Protein AF-A0A4Q4CGE7-F1 (afdb_monomer_lite)

pLDDT: mean 86.54, std 7.84, range [54.12, 94.25]

Radius of gyration: 13.24 Å; chains: 1; bounding box: 32×22×38 Å

Structure (mmCIF, N/CA/C/O backbone):
data_AF-A0A4Q4CGE7-F1
#
_entry.id   AF-A0A4Q4CGE7-F1
#
loop_
_atom_site.group_PDB
_atom_site.id
_atom_site.type_symbol
_atom_site.label_atom_id
_atom_site.label_alt_id
_atom_site.label_comp_id
_atom_site.label_asym_id
_atom_site.label_entity_id
_atom_site.label_seq_id
_atom_site.pdbx_PDB_ins_code
_atom_site.Cartn_x
_atom_site.Cartn_y
_atom_site.Cartn_z
_atom_site.occupancy
_atom_site.B_iso_or_equiv
_atom_site.auth_seq_id
_atom_site.auth_comp_id
_atom_site.auth_asym_id
_atom_site.auth_atom_id
_atom_site.pdbx_PDB_model_num
ATOM 1 N N . MET A 1 1 ? 20.390 6.197 -23.890 1.00 61.88 1 MET A N 1
ATOM 2 C CA . MET A 1 1 ? 19.378 5.314 -23.278 1.00 61.88 1 MET A CA 1
ATOM 3 C C . MET A 1 1 ? 18.811 4.444 -24.379 1.00 61.88 1 MET A C 1
ATOM 5 O O . MET A 1 1 ? 18.289 4.993 -25.345 1.00 61.88 1 MET A O 1
ATOM 9 N N . THR A 1 2 ? 19.006 3.134 -24.303 1.00 82.50 2 THR A N 1
ATOM 10 C CA . THR A 1 2 ? 18.601 2.205 -25.370 1.00 82.50 2 THR A CA 1
ATOM 11 C C . THR A 1 2 ? 17.096 1.915 -25.302 1.00 82.50 2 THR A C 1
ATOM 13 O O . THR A 1 2 ? 16.444 2.143 -24.277 1.00 82.50 2 THR A O 1
ATOM 16 N N . THR A 1 3 ? 16.511 1.416 -26.395 1.00 85.06 3 THR A N 1
ATOM 17 C CA . THR A 1 3 ? 15.095 1.002 -26.438 1.00 85.06 3 THR A CA 1
ATOM 18 C C . THR A 1 3 ? 14.767 -0.021 -25.347 1.00 85.06 3 THR A C 1
ATOM 20 O O . THR A 1 3 ? 13.681 0.026 -24.770 1.00 85.06 3 THR A O 1
ATOM 23 N N . GLU A 1 4 ? 15.720 -0.890 -25.014 1.00 82.06 4 GLU A N 1
ATOM 24 C CA . GLU A 1 4 ? 15.553 -1.934 -24.004 1.00 82.06 4 GLU A CA 1
ATOM 25 C C . GLU A 1 4 ? 15.537 -1.371 -22.579 1.00 82.06 4 GLU A C 1
ATOM 27 O O . GLU A 1 4 ? 14.614 -1.642 -21.813 1.00 82.06 4 GLU A O 1
ATOM 32 N N . GLU A 1 5 ? 16.457 -0.460 -22.250 1.00 79.94 5 GLU A N 1
ATOM 33 C CA . GLU A 1 5 ? 16.438 0.250 -20.963 1.00 79.94 5 GLU A CA 1
ATOM 34 C C . GLU A 1 5 ? 15.127 1.021 -20.756 1.00 79.94 5 GLU A C 1
ATOM 36 O O . GLU A 1 5 ? 14.607 1.108 -19.641 1.00 79.94 5 GLU A O 1
ATOM 41 N N . ARG A 1 6 ? 14.560 1.580 -21.835 1.00 80.75 6 ARG A N 1
ATOM 42 C CA . ARG A 1 6 ? 13.262 2.260 -21.783 1.00 80.75 6 ARG A CA 1
ATOM 43 C C . ARG A 1 6 ? 12.122 1.283 -21.499 1.00 80.75 6 ARG A C 1
ATOM 45 O O . ARG A 1 6 ? 11.246 1.615 -20.702 1.00 80.75 6 ARG A O 1
ATOM 52 N N . ARG A 1 7 ? 12.130 0.099 -22.119 1.00 81.88 7 ARG A N 1
ATOM 53 C CA . ARG A 1 7 ? 11.124 -0.950 -21.888 1.00 81.88 7 ARG A CA 1
ATOM 54 C C . ARG A 1 7 ? 11.159 -1.455 -20.452 1.00 81.88 7 ARG A C 1
ATOM 56 O O . ARG A 1 7 ? 10.110 -1.476 -19.814 1.00 81.88 7 ARG A O 1
ATOM 63 N N . VAL A 1 8 ? 12.346 -1.752 -19.922 1.00 83.38 8 VAL A N 1
ATOM 64 C CA . VAL A 1 8 ? 12.522 -2.212 -18.534 1.00 83.38 8 VAL A CA 1
ATOM 65 C C . VAL A 1 8 ? 11.968 -1.186 -17.544 1.00 83.38 8 VAL A C 1
ATOM 67 O O . VAL A 1 8 ? 11.142 -1.527 -16.700 1.00 83.38 8 VAL A O 1
ATOM 70 N N . ARG A 1 9 ? 12.310 0.101 -17.698 1.00 80.56 9 ARG A N 1
ATOM 71 C CA . ARG A 1 9 ? 11.790 1.155 -16.807 1.00 80.56 9 ARG A CA 1
ATOM 72 C C . ARG A 1 9 ? 10.275 1.327 -16.894 1.00 80.56 9 ARG A C 1
ATOM 74 O O . ARG A 1 9 ? 9.636 1.618 -15.884 1.00 80.56 9 ARG A O 1
ATOM 81 N N . LEU A 1 10 ? 9.691 1.195 -18.086 1.00 84.94 10 LEU A N 1
ATOM 82 C CA . LEU A 1 10 ? 8.239 1.279 -18.259 1.00 84.94 10 LEU A CA 1
ATOM 83 C C . LEU A 1 10 ? 7.530 0.084 -17.617 1.00 84.94 10 LEU A C 1
ATOM 85 O O . LEU A 1 10 ? 6.531 0.283 -16.927 1.00 84.94 10 LEU A O 1
ATOM 89 N N . ALA A 1 11 ? 8.062 -1.125 -17.796 1.00 84.94 11 ALA A N 1
ATOM 90 C CA . ALA A 1 11 ? 7.539 -2.333 -17.169 1.00 84.94 11 ALA A CA 1
ATOM 91 C C . ALA A 1 11 ? 7.593 -2.235 -15.637 1.00 84.94 11 ALA A C 1
ATOM 93 O O . ALA A 1 11 ? 6.583 -2.472 -14.974 1.00 84.94 11 ALA A O 1
ATOM 94 N N . ASP A 1 12 ? 8.719 -1.785 -15.079 1.00 83.50 12 ASP A N 1
ATOM 95 C CA . ASP A 1 12 ? 8.857 -1.556 -13.637 1.00 83.50 12 ASP A CA 1
ATOM 96 C C . ASP A 1 12 ? 7.870 -0.499 -13.129 1.00 83.50 12 ASP A C 1
ATOM 98 O O . ASP A 1 12 ? 7.222 -0.683 -12.096 1.00 83.50 12 ASP A O 1
ATOM 102 N N . ARG A 1 13 ? 7.680 0.593 -13.878 1.00 84.25 13 ARG A N 1
ATOM 103 C CA . ARG A 1 13 ? 6.706 1.627 -13.512 1.00 84.25 13 ARG A CA 1
ATOM 104 C C . ARG A 1 13 ? 5.276 1.091 -13.507 1.00 84.25 13 ARG A C 1
ATOM 106 O O . ARG A 1 13 ? 4.524 1.400 -12.587 1.00 84.25 13 ARG A O 1
ATOM 113 N N . LEU A 1 14 ? 4.902 0.288 -14.502 1.00 87.88 14 LEU A N 1
ATOM 114 C CA . LEU A 1 14 ? 3.580 -0.337 -14.571 1.00 87.88 14 LEU A CA 1
ATOM 115 C C . LEU A 1 14 ? 3.354 -1.321 -13.421 1.00 87.88 14 LEU A C 1
ATOM 117 O O . LEU A 1 14 ? 2.277 -1.307 -12.825 1.00 87.88 14 LEU A O 1
ATOM 121 N N . LYS A 1 15 ? 4.366 -2.123 -13.066 1.00 87.44 15 LYS A N 1
ATOM 122 C CA . LYS A 1 15 ? 4.301 -3.024 -11.907 1.00 87.44 15 LYS A CA 1
ATOM 123 C C . LYS A 1 15 ? 4.036 -2.256 -10.614 1.00 87.44 15 LYS A C 1
ATOM 125 O O . LYS A 1 15 ? 3.125 -2.623 -9.880 1.00 87.44 15 LYS A O 1
ATOM 130 N N . MET A 1 16 ? 4.742 -1.148 -10.375 1.00 87.81 16 MET A N 1
ATOM 131 C CA . MET A 1 16 ? 4.520 -0.322 -9.179 1.00 87.81 16 MET A CA 1
ATOM 132 C C . MET A 1 16 ? 3.125 0.315 -9.140 1.00 87.81 16 MET A C 1
ATOM 134 O O . MET A 1 16 ? 2.490 0.325 -8.088 1.00 87.81 16 MET A O 1
ATOM 138 N N . ILE A 1 17 ? 2.612 0.802 -10.279 1.00 89.50 17 ILE A N 1
ATOM 139 C CA . ILE A 1 17 ? 1.247 1.352 -10.356 1.00 89.50 17 ILE A CA 1
ATOM 140 C C . ILE A 1 17 ? 0.215 0.279 -9.998 1.00 89.50 17 ILE A C 1
ATOM 142 O O . ILE A 1 17 ? -0.653 0.526 -9.163 1.00 89.50 17 ILE A O 1
ATOM 146 N N . ARG A 1 18 ? 0.320 -0.914 -10.599 1.00 90.31 18 ARG A N 1
ATOM 147 C CA . ARG A 1 18 ? -0.594 -2.034 -10.323 1.00 90.31 18 ARG A CA 1
ATOM 148 C C . ARG A 1 18 ? -0.540 -2.453 -8.860 1.00 90.31 18 ARG A C 1
ATOM 150 O O . ARG A 1 18 ? -1.582 -2.608 -8.237 1.00 90.31 18 ARG A O 1
ATOM 157 N N . LEU A 1 19 ? 0.663 -2.565 -8.306 1.00 90.31 19 LEU A N 1
ATOM 158 C CA . LEU A 1 19 ? 0.872 -2.937 -6.913 1.00 90.31 19 LEU A CA 1
A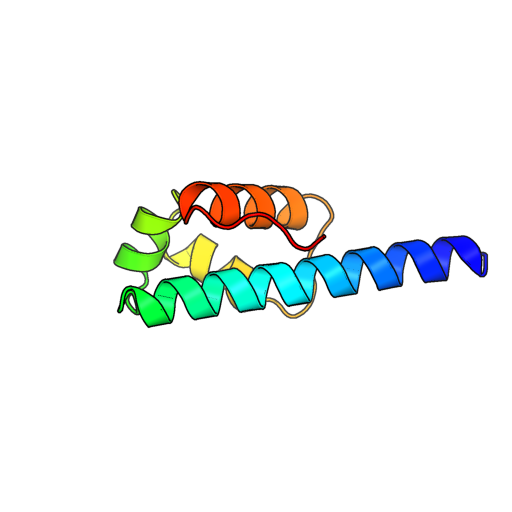TOM 159 C C . LEU A 1 19 ? 0.222 -1.934 -5.951 1.00 90.31 19 LEU A C 1
ATOM 161 O O . LEU A 1 19 ? -0.486 -2.337 -5.033 1.00 90.31 19 LEU A O 1
ATOM 165 N N . ARG A 1 20 ? 0.376 -0.627 -6.207 1.00 91.88 20 ARG A N 1
ATOM 166 C CA . ARG A 1 20 ? -0.319 0.416 -5.439 1.00 91.88 20 ARG A CA 1
ATOM 167 C C . ARG A 1 20 ? -1.834 0.254 -5.514 1.00 91.88 20 ARG A C 1
ATOM 169 O O . ARG A 1 20 ? -2.491 0.333 -4.485 1.00 91.88 20 ARG A O 1
ATOM 176 N N . MET A 1 21 ? -2.382 0.045 -6.711 1.00 92.12 21 MET A N 1
ATOM 177 C CA . MET A 1 21 ? -3.828 -0.113 -6.888 1.00 92.12 21 MET A CA 1
ATOM 178 C C . MET A 1 21 ? -4.361 -1.325 -6.123 1.00 92.12 21 MET A C 1
ATOM 180 O O . MET A 1 21 ? -5.379 -1.204 -5.457 1.00 92.12 21 MET A O 1
ATOM 184 N N . MET A 1 22 ? -3.652 -2.457 -6.156 1.00 93.50 22 MET A N 1
ATOM 185 C CA . MET A 1 22 ? -4.031 -3.649 -5.392 1.00 93.50 22 MET A CA 1
ATOM 186 C C . MET A 1 22 ? -4.013 -3.397 -3.882 1.00 93.50 22 MET A C 1
ATOM 188 O O . MET A 1 22 ? -4.927 -3.818 -3.185 1.00 93.50 22 MET A O 1
ATOM 192 N N . ILE A 1 23 ? -3.000 -2.685 -3.378 1.00 92.69 23 ILE A N 1
ATOM 193 C CA . ILE A 1 23 ? -2.919 -2.318 -1.958 1.00 92.69 23 ILE A CA 1
ATOM 194 C C . ILE A 1 23 ? -4.076 -1.397 -1.565 1.00 92.69 23 ILE A C 1
ATOM 196 O O . ILE A 1 23 ? -4.703 -1.630 -0.540 1.00 92.69 23 ILE A O 1
ATOM 200 N N . GLN A 1 24 ? -4.362 -0.366 -2.365 1.00 92.44 24 GLN A N 1
ATOM 201 C CA . GLN A 1 24 ? -5.471 0.553 -2.091 1.00 92.44 24 GLN A CA 1
ATOM 202 C C . GLN A 1 24 ? -6.810 -0.185 -2.095 1.00 92.44 24 GLN A C 1
ATOM 204 O O . GLN A 1 24 ? -7.557 -0.054 -1.136 1.00 92.44 24 GLN A O 1
ATOM 209 N N . GLN A 1 25 ? -7.051 -1.033 -3.099 1.00 93.31 25 GLN A N 1
ATOM 210 C CA . GLN A 1 25 ? -8.263 -1.844 -3.166 1.00 93.31 25 GLN A CA 1
ATOM 211 C C . GLN A 1 25 ? -8.400 -2.762 -1.948 1.00 93.31 25 GLN A C 1
ATOM 213 O O . GLN A 1 25 ? -9.460 -2.808 -1.347 1.00 93.31 25 GLN A O 1
ATOM 218 N N . ALA A 1 26 ? -7.329 -3.446 -1.539 1.00 94.25 26 ALA A N 1
ATOM 219 C CA . ALA A 1 26 ? -7.379 -4.321 -0.371 1.00 94.25 26 ALA A CA 1
ATOM 220 C C . ALA A 1 26 ? -7.667 -3.547 0.924 1.00 94.25 26 ALA A C 1
ATOM 222 O O . ALA A 1 26 ? -8.423 -4.015 1.767 1.00 94.25 26 ALA A O 1
ATOM 223 N N . LEU A 1 27 ? -7.081 -2.358 1.091 1.00 93.62 27 LEU A N 1
ATOM 224 C CA . LEU A 1 27 ? -7.380 -1.494 2.234 1.00 93.62 27 LEU 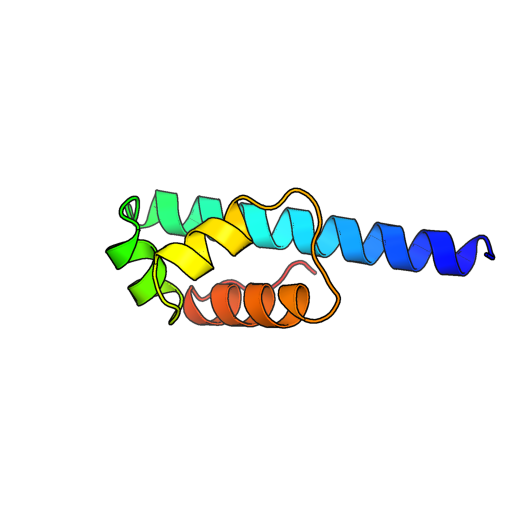A CA 1
ATOM 225 C C . LEU A 1 27 ? -8.848 -1.053 2.226 1.00 93.62 27 LEU A C 1
ATOM 227 O O . LEU A 1 27 ? -9.486 -1.105 3.275 1.00 93.62 27 LEU A O 1
ATOM 231 N N . ASP A 1 28 ? -9.385 -0.687 1.062 1.00 93.50 28 ASP A N 1
ATOM 232 C CA . ASP A 1 28 ? -10.794 -0.325 0.898 1.00 93.50 28 ASP A CA 1
ATOM 233 C C . ASP A 1 28 ? -11.721 -1.524 1.188 1.00 93.50 28 ASP A C 1
ATOM 235 O O . ASP A 1 28 ? -12.690 -1.375 1.933 1.00 93.50 28 ASP A O 1
ATOM 239 N N . ASP A 1 29 ? -11.384 -2.723 0.698 1.00 94.19 29 ASP A N 1
ATOM 240 C CA . ASP A 1 29 ? -12.126 -3.973 0.933 1.00 94.19 29 ASP A CA 1
ATOM 2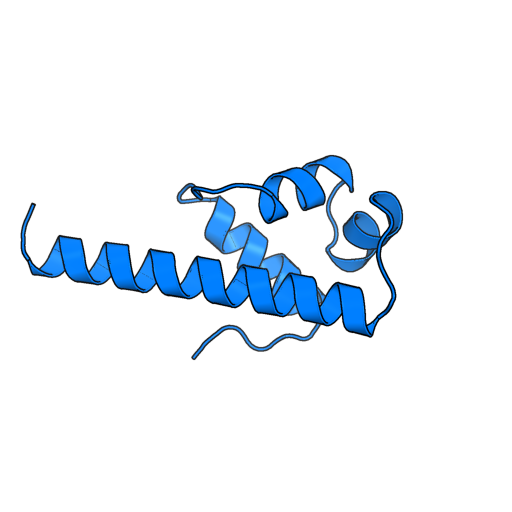41 C C . ASP A 1 29 ? -12.147 -4.357 2.424 1.00 94.19 29 ASP A C 1
ATOM 243 O O . ASP A 1 29 ? -13.152 -4.851 2.936 1.00 94.19 29 ASP A O 1
ATOM 247 N N . TYR A 1 30 ? -11.053 -4.093 3.146 1.00 92.69 30 TYR A N 1
ATOM 248 C CA . TYR A 1 30 ? -10.978 -4.261 4.601 1.00 92.69 30 TYR A CA 1
ATOM 249 C C . TYR A 1 30 ? -11.607 -3.096 5.389 1.00 92.69 30 TYR A C 1
ATOM 251 O O . TYR A 1 30 ? -11.635 -3.138 6.621 1.00 92.69 30 TYR A O 1
ATOM 259 N N . GLY A 1 31 ? -12.094 -2.043 4.723 1.00 93.94 31 GLY A N 1
ATOM 260 C CA . GLY A 1 31 ? -12.652 -0.849 5.365 1.00 93.94 31 GLY A CA 1
ATOM 261 C C . GLY A 1 31 ? -11.615 0.021 6.091 1.00 93.94 31 GLY A C 1
ATOM 262 O O . GLY A 1 31 ? -11.957 0.807 6.977 1.00 93.94 31 GLY A O 1
ATOM 263 N N . ILE A 1 32 ? -10.333 -0.112 5.746 1.00 93.81 32 ILE A N 1
ATOM 264 C CA . ILE A 1 32 ? -9.210 0.560 6.401 1.00 93.81 32 ILE A CA 1
ATOM 265 C C . ILE A 1 32 ? -8.921 1.890 5.700 1.00 93.81 32 ILE A C 1
ATOM 267 O O . ILE A 1 32 ? -8.115 1.976 4.778 1.00 93.81 32 ILE A O 1
ATOM 271 N N . THR A 1 33 ? -9.541 2.962 6.190 1.00 89.88 33 THR A N 1
ATOM 272 C CA . THR A 1 33 ? -9.410 4.309 5.598 1.00 89.88 33 THR A CA 1
ATOM 273 C C . THR A 1 33 ? -8.580 5.277 6.440 1.00 89.88 33 THR A C 1
ATOM 275 O O . THR A 1 33 ? -8.145 6.324 5.958 1.00 89.88 33 THR A O 1
ATOM 278 N N . THR A 1 34 ? -8.335 4.951 7.713 1.00 92.56 34 THR A N 1
ATOM 279 C CA . THR A 1 34 ? -7.623 5.853 8.624 1.00 92.56 34 THR A CA 1
ATOM 280 C C . THR A 1 34 ? -6.107 5.730 8.455 1.00 92.56 34 THR A C 1
ATOM 282 O O . THR A 1 34 ? -5.600 4.618 8.307 1.00 92.56 34 THR A O 1
ATOM 285 N N . PRO A 1 35 ? -5.338 6.833 8.564 1.00 89.50 35 PRO A N 1
ATOM 286 C CA . PRO A 1 35 ? -3.876 6.783 8.520 1.00 89.50 35 PRO A CA 1
ATOM 287 C C . PRO A 1 35 ? -3.280 5.739 9.473 1.00 89.50 35 PRO A C 1
ATOM 289 O O . PRO A 1 35 ? -2.398 4.976 9.091 1.00 89.50 35 PRO A O 1
ATOM 292 N N . ALA A 1 36 ? -3.784 5.682 10.709 1.00 91.12 36 ALA A N 1
ATOM 293 C CA . ALA A 1 36 ? -3.320 4.739 11.722 1.00 91.12 36 ALA A CA 1
ATOM 294 C C . ALA A 1 36 ? -3.634 3.283 11.345 1.00 91.12 36 ALA A C 1
ATOM 296 O O . ALA A 1 36 ? -2.755 2.430 11.453 1.00 91.12 36 ALA A O 1
ATOM 297 N N . GLY A 1 37 ? -4.847 3.009 10.851 1.00 93.38 37 GLY A N 1
ATOM 298 C CA . GLY A 1 37 ? -5.242 1.676 10.397 1.00 93.38 37 GLY A CA 1
ATOM 299 C C . GLY A 1 37 ? -4.431 1.212 9.190 1.00 93.38 37 GLY A C 1
ATOM 300 O O . GLY A 1 37 ? -3.941 0.086 9.179 1.00 93.38 37 GLY A O 1
ATOM 301 N N . ILE A 1 38 ? -4.208 2.102 8.217 1.00 92.56 38 ILE A N 1
ATOM 302 C CA . ILE A 1 38 ? -3.361 1.823 7.051 1.00 92.56 38 ILE A CA 1
ATOM 303 C C . ILE A 1 38 ? -1.949 1.470 7.520 1.00 92.56 38 ILE A C 1
ATOM 305 O O . ILE A 1 38 ? -1.398 0.455 7.105 1.00 92.56 38 ILE A O 1
ATOM 309 N N . GLY A 1 39 ? -1.376 2.277 8.418 1.00 92.44 39 GLY A N 1
ATOM 310 C CA . GLY A 1 39 ? -0.050 2.030 8.976 1.00 92.44 39 GLY A CA 1
ATOM 311 C C . GLY A 1 39 ? 0.065 0.679 9.686 1.00 92.44 39 GLY A C 1
ATOM 312 O O . GLY A 1 39 ? 1.013 -0.068 9.443 1.00 92.44 39 GLY A O 1
ATOM 313 N N . ALA A 1 40 ? -0.930 0.326 10.502 1.00 93.25 40 ALA A N 1
ATOM 314 C CA . ALA A 1 40 ? -0.977 -0.957 11.199 1.00 93.25 40 ALA A CA 1
ATOM 315 C C . ALA A 1 40 ? -1.067 -2.145 10.228 1.00 93.25 40 ALA A C 1
ATOM 317 O O . ALA A 1 40 ? -0.302 -3.099 10.359 1.00 93.25 40 ALA A O 1
ATOM 318 N N . ALA A 1 41 ? -1.938 -2.062 9.219 1.00 91.25 41 ALA A N 1
ATOM 319 C CA . ALA A 1 41 ? -2.142 -3.129 8.240 1.00 91.25 41 ALA A CA 1
ATOM 320 C C . ALA A 1 41 ? -0.890 -3.404 7.395 1.00 91.25 41 ALA A C 1
ATOM 322 O O . ALA A 1 41 ? -0.611 -4.538 7.011 1.00 91.25 41 ALA A O 1
ATOM 323 N N . VAL A 1 42 ? -0.113 -2.357 7.117 1.00 89.62 42 VAL A N 1
ATOM 324 C CA . VAL A 1 42 ? 1.043 -2.435 6.222 1.00 89.62 42 VAL A CA 1
ATOM 325 C C . VAL A 1 42 ? 2.382 -2.400 6.957 1.00 89.62 42 VAL A C 1
ATOM 327 O O . VAL A 1 42 ? 3.421 -2.477 6.305 1.00 89.62 42 VAL A O 1
ATOM 330 N N . GLY A 1 43 ? 2.383 -2.309 8.291 1.00 89.38 43 GLY A N 1
ATOM 331 C CA . GLY A 1 43 ? 3.568 -2.306 9.157 1.00 89.38 43 GLY A CA 1
ATOM 332 C C . GLY A 1 43 ? 4.501 -1.106 8.953 1.00 89.38 43 GLY A C 1
ATOM 333 O O . GLY A 1 43 ? 5.722 -1.283 8.929 1.00 89.38 43 GLY A O 1
ATOM 334 N N . LEU A 1 44 ? 3.935 0.086 8.753 1.00 89.00 44 LEU A N 1
ATOM 335 C CA . LEU A 1 44 ? 4.640 1.369 8.626 1.00 89.00 44 LEU A CA 1
ATOM 336 C C . LEU A 1 44 ? 3.928 2.448 9.457 1.00 89.00 44 LEU A C 1
ATOM 338 O O . LEU A 1 44 ? 2.740 2.313 9.744 1.00 89.00 44 LEU A O 1
ATOM 342 N N . PRO A 1 45 ? 4.587 3.568 9.801 1.00 90.31 45 PRO A N 1
ATOM 343 C CA . PRO A 1 45 ? 3.872 4.742 10.285 1.00 90.31 45 PRO A CA 1
ATOM 344 C C . PRO A 1 45 ? 2.804 5.171 9.271 1.00 90.31 45 PRO A C 1
ATOM 346 O O . PRO A 1 45 ? 3.070 5.248 8.070 1.00 90.31 45 PRO A O 1
ATOM 349 N N . GLY A 1 46 ? 1.594 5.480 9.743 1.00 89.00 46 GLY A N 1
ATOM 350 C CA . GLY A 1 46 ? 0.458 5.809 8.874 1.00 89.00 46 GLY A CA 1
ATOM 351 C C . GLY A 1 46 ? 0.723 6.953 7.892 1.00 89.00 46 GLY A C 1
ATOM 352 O O . GLY A 1 46 ? 0.301 6.911 6.738 1.00 89.00 46 GLY A O 1
ATOM 353 N N . SER A 1 47 ? 1.487 7.956 8.326 1.00 88.19 47 SER A N 1
ATOM 354 C CA . SER A 1 47 ? 1.917 9.079 7.490 1.00 88.19 47 SER A CA 1
ATOM 355 C C . SER A 1 47 ? 2.868 8.653 6.368 1.00 88.19 47 SER A C 1
ATOM 357 O O . SER A 1 47 ? 2.757 9.164 5.254 1.00 88.19 47 SER A O 1
ATOM 359 N N . ASP A 1 48 ? 3.773 7.710 6.625 1.00 88.19 48 ASP A N 1
ATOM 360 C CA . ASP A 1 48 ? 4.718 7.203 5.629 1.00 88.19 48 ASP A CA 1
ATOM 361 C C . ASP A 1 48 ? 4.036 6.251 4.647 1.00 88.19 48 ASP A C 1
ATOM 363 O O . ASP A 1 48 ? 4.269 6.354 3.441 1.00 88.19 48 ASP A O 1
ATOM 367 N N . ALA A 1 49 ? 3.114 5.414 5.131 1.00 90.31 49 ALA A N 1
ATOM 368 C CA . ALA A 1 49 ? 2.264 4.593 4.276 1.00 90.31 49 ALA A CA 1
ATOM 369 C C . ALA A 1 49 ? 1.426 5.464 3.323 1.00 90.31 49 ALA A C 1
ATOM 371 O O . ALA A 1 49 ? 1.445 5.259 2.109 1.00 90.31 49 ALA A O 1
ATOM 372 N N . LEU A 1 50 ? 0.765 6.506 3.840 1.00 90.06 50 LEU A N 1
ATOM 373 C CA . LEU A 1 50 ? 0.000 7.447 3.016 1.00 90.06 50 LEU A CA 1
ATOM 374 C C . LEU A 1 50 ? 0.877 8.214 2.027 1.00 90.06 50 LEU A C 1
ATOM 376 O O . LEU A 1 50 ? 0.494 8.383 0.869 1.00 90.06 50 LEU A O 1
ATOM 380 N N . LYS A 1 51 ? 2.066 8.666 2.438 1.00 89.88 51 LYS A N 1
ATOM 381 C CA . LYS A 1 51 ? 3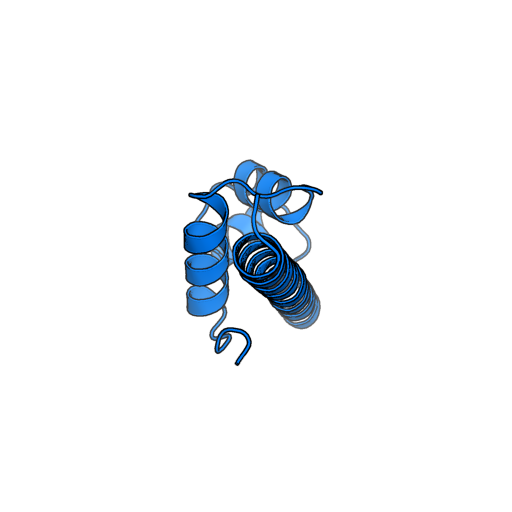.021 9.311 1.522 1.00 89.88 51 LYS A CA 1
ATOM 382 C C . LYS A 1 51 ? 3.430 8.368 0.393 1.00 89.88 51 LYS A C 1
ATOM 384 O O . LYS A 1 51 ? 3.493 8.795 -0.755 1.00 89.88 51 LYS A O 1
ATOM 389 N N . LEU A 1 52 ? 3.696 7.099 0.692 1.00 89.31 52 LEU A N 1
ATOM 390 C CA . LEU A 1 52 ? 4.101 6.119 -0.312 1.00 89.31 52 LEU A CA 1
ATOM 391 C C . LEU A 1 52 ? 2.964 5.807 -1.301 1.00 89.31 52 LEU A C 1
ATOM 393 O O . LEU A 1 52 ? 3.209 5.737 -2.508 1.00 89.31 52 LEU A O 1
ATOM 397 N N . LEU A 1 53 ? 1.726 5.702 -0.807 1.00 88.50 53 LEU A N 1
ATOM 398 C CA . LEU A 1 53 ? 0.527 5.452 -1.616 1.00 88.50 53 LEU A CA 1
ATOM 399 C C . LEU A 1 53 ? 0.049 6.683 -2.409 1.00 88.50 53 LEU A C 1
ATOM 401 O O . LEU A 1 53 ? -0.581 6.531 -3.452 1.00 88.50 53 LEU A O 1
ATOM 405 N N . SER A 1 54 ? 0.364 7.902 -1.967 1.00 87.81 54 SER A N 1
ATOM 406 C CA . SER A 1 54 ? -0.034 9.149 -2.651 1.00 87.81 54 SER A CA 1
ATOM 407 C C . SER A 1 54 ? 0.980 9.647 -3.689 1.00 87.81 54 SER A C 1
ATOM 409 O O . SER A 1 54 ? 0.672 10.535 -4.491 1.00 87.81 54 SER A O 1
ATOM 411 N N . ARG A 1 55 ? 2.195 9.086 -3.724 1.00 85.44 55 ARG A N 1
ATOM 412 C CA . ARG A 1 55 ? 3.244 9.506 -4.667 1.00 85.44 55 ARG A CA 1
ATOM 413 C C . ARG A 1 55 ? 2.893 9.190 -6.126 1.00 85.44 55 ARG A C 1
ATOM 415 O O . ARG A 1 55 ? 2.382 8.128 -6.469 1.00 85.44 55 ARG A O 1
ATOM 422 N N . ARG A 1 56 ? 3.271 10.117 -7.017 1.00 77.69 56 ARG A N 1
ATOM 423 C CA . ARG A 1 56 ? 3.186 9.964 -8.487 1.00 77.69 56 ARG A CA 1
ATOM 424 C C . ARG A 1 56 ? 4.419 9.303 -9.117 1.00 77.69 56 ARG A C 1
ATOM 426 O O . ARG A 1 56 ? 4.357 8.846 -10.261 1.00 77.69 56 ARG A O 1
ATOM 433 N N . GLN A 1 57 ? 5.552 9.315 -8.417 1.00 77.94 57 GLN A N 1
ATOM 434 C CA . GLN A 1 57 ? 6.811 8.719 -8.865 1.00 77.94 57 GLN A CA 1
ATOM 435 C C . GLN A 1 57 ? 7.489 8.022 -7.687 1.00 77.94 57 GLN A C 1
ATOM 437 O O . GLN A 1 57 ? 7.643 8.625 -6.625 1.00 77.94 57 GLN A O 1
ATOM 442 N N . TRP A 1 58 ? 7.893 6.774 -7.906 1.00 79.62 58 TRP A N 1
ATOM 443 C CA . TRP A 1 58 ? 8.549 5.931 -6.913 1.00 79.62 58 TRP A CA 1
ATOM 444 C C . TRP A 1 58 ? 10.041 5.815 -7.197 1.00 79.62 58 TRP A C 1
ATOM 446 O O . TRP A 1 58 ? 10.464 5.744 -8.354 1.00 79.62 58 TRP A O 1
ATOM 456 N N . ARG A 1 59 ? 10.836 5.825 -6.129 1.00 79.75 59 ARG A N 1
ATOM 457 C CA . ARG A 1 59 ? 12.292 5.639 -6.166 1.00 79.75 59 ARG A CA 1
ATOM 458 C C . ARG A 1 59 ? 12.642 4.153 -6.055 1.00 79.75 59 ARG A C 1
ATOM 460 O O . ARG A 1 59 ? 11.804 3.349 -5.669 1.00 79.75 59 ARG A O 1
ATOM 467 N N . GLY A 1 60 ? 13.894 3.789 -6.336 1.00 70.00 60 GLY A N 1
ATOM 468 C CA . GLY A 1 60 ? 14.344 2.386 -6.312 1.00 70.00 60 GLY A CA 1
ATOM 469 C C . GLY A 1 60 ? 14.033 1.626 -5.009 1.00 70.00 60 GLY A C 1
ATOM 470 O O . GLY A 1 60 ? 13.760 0.434 -5.065 1.00 70.00 60 GLY A O 1
ATOM 471 N N . GLY A 1 61 ? 13.985 2.310 -3.857 1.00 78.38 61 GLY A N 1
ATOM 472 C CA . GLY A 1 61 ? 13.604 1.709 -2.568 1.00 78.38 61 GLY A CA 1
ATOM 473 C C . GLY A 1 61 ? 12.094 1.615 -2.307 1.00 78.38 61 GLY A C 1
ATOM 474 O O . GLY A 1 61 ? 11.661 0.794 -1.504 1.00 78.38 61 GLY A O 1
ATOM 475 N N . ASP A 1 62 ? 11.281 2.404 -3.011 1.00 85.56 62 ASP A N 1
ATOM 476 C CA . ASP A 1 62 ? 9.827 2.442 -2.820 1.00 85.56 62 ASP A CA 1
ATOM 477 C C . ASP A 1 62 ? 9.163 1.149 -3.338 1.00 85.56 62 ASP A C 1
ATOM 479 O O . ASP A 1 62 ? 8.133 0.723 -2.819 1.00 85.56 62 ASP A O 1
ATOM 483 N N . ARG A 1 63 ? 9.773 0.485 -4.334 1.00 84.56 63 ARG A N 1
ATOM 484 C CA . ARG A 1 63 ? 9.299 -0.805 -4.858 1.00 84.56 63 ARG A CA 1
ATOM 485 C C . ARG A 1 63 ? 9.305 -1.890 -3.781 1.00 84.56 63 ARG A C 1
ATOM 487 O O . ARG A 1 63 ? 8.283 -2.532 -3.573 1.00 84.56 63 ARG A O 1
ATOM 494 N N . ALA A 1 64 ? 10.430 -2.061 -3.087 1.00 87.00 64 ALA A N 1
ATOM 495 C CA . ALA A 1 64 ? 10.562 -3.063 -2.031 1.00 87.00 64 ALA A CA 1
ATOM 496 C C . ALA A 1 64 ? 9.576 -2.801 -0.881 1.00 87.00 64 ALA A C 1
ATOM 498 O O . ALA A 1 64 ? 9.015 -3.734 -0.313 1.00 87.00 64 ALA A O 1
ATOM 499 N N . GLN A 1 65 ? 9.314 -1.525 -0.575 1.00 89.06 65 GLN A N 1
ATOM 500 C CA . GLN A 1 65 ? 8.307 -1.154 0.417 1.00 89.06 65 GLN A CA 1
ATOM 501 C C . GLN A 1 65 ? 6.897 -1.539 -0.038 1.00 89.06 65 GLN A C 1
ATOM 503 O O . GLN A 1 65 ? 6.188 -2.187 0.723 1.00 89.06 65 GLN A O 1
ATOM 508 N N . LEU A 1 66 ? 6.501 -1.222 -1.274 1.00 89.12 66 LEU A N 1
ATOM 509 C CA . LEU A 1 66 ? 5.192 -1.621 -1.801 1.00 89.12 66 LEU A CA 1
ATOM 510 C C . LEU A 1 66 ? 5.031 -3.150 -1.845 1.00 89.12 66 LEU A C 1
ATOM 512 O O . LEU A 1 66 ? 3.971 -3.660 -1.495 1.00 89.12 66 LEU A O 1
ATOM 516 N N . GLU A 1 67 ? 6.074 -3.893 -2.225 1.00 89.19 67 GLU A N 1
ATOM 517 C CA . GLU A 1 67 ? 6.045 -5.363 -2.241 1.00 89.19 67 GLU A CA 1
ATOM 518 C C . GLU A 1 67 ? 5.867 -5.927 -0.822 1.00 89.19 67 GLU A C 1
ATOM 520 O O . GLU A 1 67 ? 5.043 -6.817 -0.609 1.00 89.19 67 GLU A O 1
ATOM 525 N N . ALA A 1 68 ? 6.553 -5.356 0.172 1.00 90.62 68 ALA A N 1
ATOM 526 C CA . ALA A 1 68 ? 6.388 -5.740 1.572 1.00 90.62 68 ALA A CA 1
ATOM 527 C C . ALA A 1 68 ? 4.986 -5.415 2.119 1.00 90.62 68 ALA A C 1
ATOM 529 O O . ALA A 1 68 ? 4.407 -6.225 2.843 1.00 90.62 68 ALA A O 1
ATOM 530 N N . MET A 1 69 ? 4.415 -4.256 1.767 1.00 91.75 69 MET A N 1
ATOM 531 C CA . MET A 1 69 ? 3.042 -3.897 2.147 1.00 91.75 69 MET A CA 1
ATOM 532 C C . MET A 1 69 ? 2.031 -4.881 1.547 1.00 91.75 69 MET A C 1
ATOM 534 O O . MET A 1 69 ? 1.152 -5.368 2.252 1.00 91.75 69 MET A O 1
ATOM 538 N N . ALA A 1 70 ? 2.180 -5.211 0.263 1.00 91.00 70 ALA A N 1
ATOM 539 C CA . ALA A 1 70 ? 1.323 -6.176 -0.414 1.00 91.00 70 ALA A CA 1
ATOM 540 C C . ALA A 1 70 ? 1.409 -7.567 0.227 1.00 91.00 70 ALA A C 1
ATOM 542 O O . ALA A 1 70 ? 0.375 -8.171 0.501 1.00 91.00 70 ALA A O 1
ATOM 543 N N . ALA A 1 71 ? 2.618 -8.036 0.551 1.00 91.31 71 ALA A N 1
ATOM 544 C CA . ALA A 1 71 ? 2.813 -9.310 1.238 1.00 91.31 71 ALA A CA 1
ATOM 545 C C . ALA A 1 71 ? 2.112 -9.352 2.609 1.00 91.31 71 ALA A C 1
ATOM 547 O O . ALA A 1 71 ? 1.492 -10.357 2.949 1.00 91.31 71 ALA A O 1
ATOM 548 N N . ARG A 1 72 ? 2.151 -8.251 3.375 1.00 90.38 72 ARG A N 1
ATOM 549 C CA . ARG A 1 72 ? 1.450 -8.130 4.670 1.00 90.38 72 ARG A CA 1
ATOM 550 C C . ARG A 1 72 ? -0.070 -8.161 4.531 1.00 90.38 72 ARG A C 1
ATOM 552 O O . ARG A 1 72 ? -0.742 -8.723 5.385 1.00 90.38 72 ARG A O 1
ATOM 559 N N . LEU A 1 73 ? -0.593 -7.616 3.437 1.00 89.31 73 LEU A N 1
ATOM 560 C CA . LEU A 1 73 ? -2.017 -7.665 3.096 1.00 89.31 73 LEU A CA 1
ATOM 561 C C . LEU A 1 73 ? -2.443 -9.000 2.451 1.00 89.31 73 LEU A C 1
ATOM 563 O O . LEU A 1 73 ? -3.602 -9.146 2.068 1.00 89.31 73 LEU A O 1
ATOM 567 N N . GLY A 1 74 ? -1.525 -9.966 2.311 1.00 89.69 74 GLY A N 1
ATOM 568 C CA . GLY A 1 74 ? -1.790 -11.268 1.687 1.00 89.69 74 GLY A CA 1
ATOM 569 C C . GLY A 1 74 ? -1.913 -11.220 0.160 1.00 89.69 74 GLY A C 1
ATOM 570 O O . GLY A 1 74 ? -2.369 -12.181 -0.461 1.00 89.69 74 GLY A O 1
ATOM 571 N N . LEU A 1 75 ? -1.505 -10.115 -0.466 1.00 87.44 75 LEU A N 1
ATOM 572 C CA . LEU A 1 75 ? -1.584 -9.922 -1.907 1.00 87.44 75 LEU A CA 1
ATOM 573 C C . LEU A 1 75 ? -0.400 -10.611 -2.591 1.00 87.44 75 LEU A C 1
ATOM 575 O O . LEU A 1 75 ? 0.764 -10.332 -2.297 1.00 87.44 75 LEU A O 1
ATOM 579 N N . LYS A 1 76 ? -0.685 -11.483 -3.561 1.00 76.81 76 LYS A N 1
ATOM 580 C CA . LYS A 1 76 ? 0.339 -11.988 -4.484 1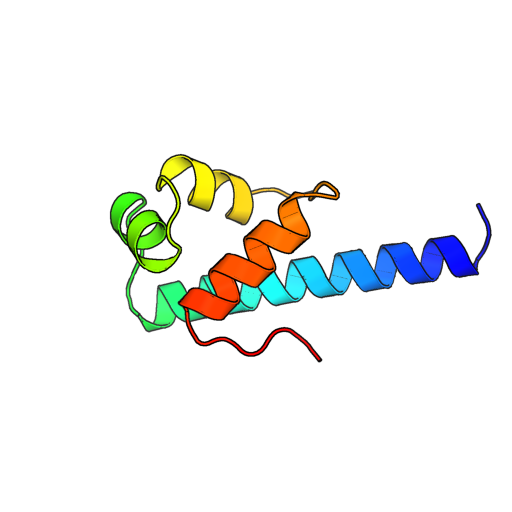.00 76.81 76 LYS A CA 1
ATOM 581 C C . LYS A 1 76 ? 0.657 -10.862 -5.466 1.00 76.81 76 LYS A C 1
ATOM 583 O O . LYS A 1 76 ? -0.254 -10.364 -6.121 1.00 76.81 76 LYS A O 1
ATOM 588 N N . GLY A 1 77 ? 1.914 -10.414 -5.504 1.00 64.88 77 GLY A N 1
ATOM 589 C CA . GLY A 1 77 ? 2.343 -9.293 -6.346 1.00 64.88 77 GLY A CA 1
ATOM 590 C C . GLY A 1 77 ? 1.945 -9.463 -7.823 1.00 64.88 77 GLY A C 1
ATOM 591 O O . GLY A 1 77 ? 1.653 -10.578 -8.256 1.00 64.88 77 GLY A O 1
ATOM 592 N N . PRO A 1 78 ? 1.913 -8.373 -8.610 1.00 60.03 78 PRO A N 1
ATOM 593 C CA . PRO A 1 78 ? 1.500 -8.440 -10.005 1.00 60.03 78 PRO A CA 1
ATOM 594 C C 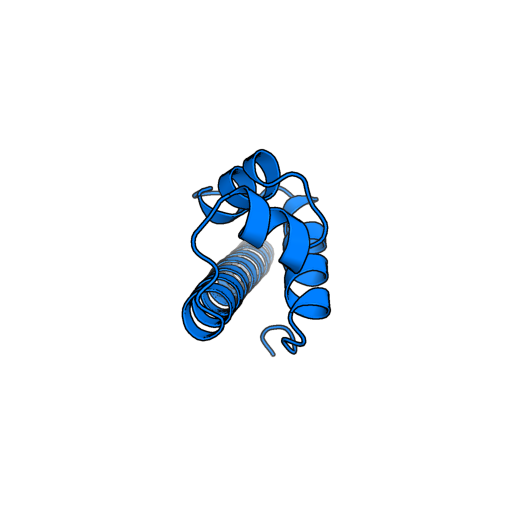. PRO A 1 78 ? 2.440 -9.368 -10.790 1.00 60.03 78 PRO A C 1
ATOM 596 O O . PRO A 1 78 ? 3.634 -9.072 -10.897 1.00 60.03 78 PRO A O 1
ATOM 599 N N . ASN A 1 79 ? 1.881 -10.467 -11.315 1.00 54.12 79 ASN A N 1
ATOM 600 C CA . ASN A 1 79 ? 2.524 -11.358 -12.293 1.00 54.12 79 ASN A CA 1
ATOM 601 C C . ASN A 1 79 ? 3.057 -10.569 -13.501 1.00 54.12 79 ASN A C 1
ATOM 603 O O . ASN A 1 79 ? 2.351 -9.644 -13.978 1.00 54.12 79 ASN A O 1
#

Secondary structure (DSSP, 8-state):
--HHHHHHHHHHHHHHHHHHHHHHHHHHHTT--SHHHHHHHHTS-HHHHHHHHH-SS--HHHHHHHHHHHHHTTPPPP-

Sequence (79 aa):
MTTEERRVRLADRLKMIRLRMMIQQALDDYGITTPAGIGAAVGLPGSDALKLLSRRQWRGGDRAQLEAMAARLGLKGPN

Foldseek 3Di:
DDPVVVVVVVVLLVLLVVLLVLLVVLCVVVVNDDLPSLCVQQVHRSVVSVVLSPDPDDDPVSSVSSVSSCVSSVHDGDD